Protein AF-A0A2T1CU80-F1 (afdb_monomer_lite)

pLDDT: mean 91.75, std 7.77, range [53.22, 98.0]

Radius of gyration: 15.91 Å; chains: 1; bounding box: 40×29×33 Å

Sequence (62 aa):
MPQWRESKLEIFWLSTYSPQLNLIEILGRFMKYEWIETEAYSSCQNLTQYVEQVLQNVINFA

Secondary structure (DSSP, 8-state):
--HHHHTT-------TT-TTT-HHHHHHHHIIIII--GGGGG-HHHHHHHHHHHHHHHHHT-

Foldseek 3Di:
DPPCVVVVHDDDDDDPPPLVPPPVSVVVCCCVPPNPDPVCVPDPVSVVVSVVVVVVVVVVVD

Structure (mmCIF, N/CA/C/O backbone):
data_AF-A0A2T1CU80-F1
#
_entry.id   AF-A0A2T1CU80-F1
#
loop_
_atom_site.group_PDB
_atom_site.id
_atom_site.type_symbol
_atom_site.label_atom_id
_atom_site.label_alt_id
_atom_site.label_comp_id
_atom_site.label_asym_id
_atom_site.label_entit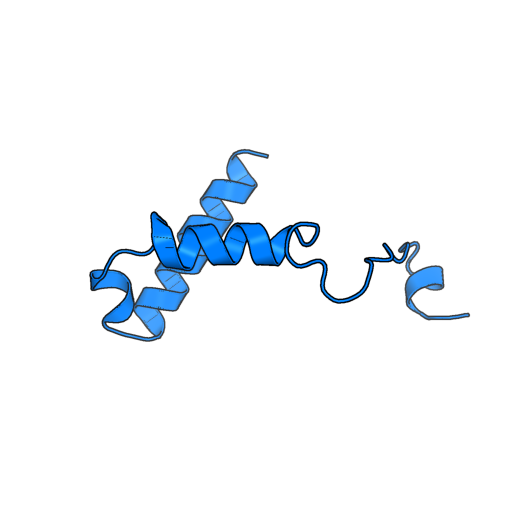y_id
_atom_site.label_seq_id
_atom_site.pdbx_PDB_ins_code
_atom_site.Cartn_x
_atom_site.Cartn_y
_atom_site.Cartn_z
_atom_site.occupancy
_atom_site.B_iso_or_equiv
_atom_site.auth_seq_id
_atom_site.auth_comp_id
_atom_site.auth_asym_id
_atom_site.auth_atom_id
_atom_site.pdbx_PDB_model_num
ATOM 1 N N . MET A 1 1 ? 29.394 0.407 -11.200 1.00 70.44 1 MET A N 1
ATOM 2 C CA . MET A 1 1 ? 28.101 0.819 -11.803 1.00 70.44 1 MET A CA 1
ATOM 3 C C . MET A 1 1 ? 27.165 1.197 -10.653 1.00 70.44 1 MET A C 1
ATOM 5 O O . MET A 1 1 ? 27.589 1.072 -9.511 1.00 70.44 1 MET A O 1
ATOM 9 N N . PRO A 1 2 ? 25.933 1.692 -10.866 1.00 88.25 2 PRO A N 1
ATOM 10 C CA . PRO A 1 2 ? 24.971 1.751 -9.767 1.00 88.25 2 PRO A CA 1
ATOM 11 C C . PRO A 1 2 ? 24.696 0.339 -9.216 1.00 88.25 2 PRO A C 1
ATOM 13 O O . PRO A 1 2 ? 24.528 -0.595 -9.999 1.00 88.25 2 PRO A O 1
ATOM 16 N N . GLN A 1 3 ? 24.625 0.188 -7.891 1.00 90.75 3 GLN A N 1
ATOM 17 C CA . GLN A 1 3 ? 24.525 -1.114 -7.201 1.00 90.75 3 GLN A CA 1
ATOM 18 C C . GLN A 1 3 ? 23.318 -1.967 -7.645 1.00 90.75 3 GLN A C 1
ATOM 20 O O . GLN A 1 3 ? 23.406 -3.193 -7.726 1.00 90.75 3 GLN A O 1
ATOM 25 N N . TRP A 1 4 ? 22.197 -1.332 -8.003 1.00 90.69 4 TRP A N 1
ATOM 26 C CA . TRP A 1 4 ? 21.006 -2.024 -8.511 1.00 90.69 4 TRP A CA 1
ATOM 27 C C . TRP A 1 4 ? 21.273 -2.751 -9.837 1.00 90.69 4 TRP A C 1
ATOM 29 O O . TRP A 1 4 ? 20.796 -3.865 -10.037 1.00 90.69 4 TRP A O 1
ATOM 39 N N . ARG A 1 5 ? 22.101 -2.171 -10.717 1.00 91.31 5 ARG A N 1
ATOM 40 C CA . ARG A 1 5 ? 22.435 -2.762 -12.021 1.00 91.31 5 ARG A CA 1
ATOM 41 C C . ARG A 1 5 ? 23.316 -3.998 -11.854 1.00 91.31 5 ARG A C 1
ATOM 43 O O . ARG A 1 5 ? 23.153 -4.972 -12.579 1.00 91.31 5 ARG A O 1
ATOM 50 N N . GLU A 1 6 ? 24.220 -3.968 -10.877 1.00 95.31 6 GLU A N 1
ATOM 51 C CA . GLU A 1 6 ? 25.050 -5.123 -10.501 1.00 95.31 6 GLU A CA 1
ATOM 52 C C . GLU A 1 6 ? 24.199 -6.250 -9.894 1.00 95.31 6 GLU A C 1
ATOM 54 O O . GLU A 1 6 ? 24.485 -7.426 -10.104 1.00 95.31 6 GLU A O 1
ATOM 59 N N . SER A 1 7 ? 23.086 -5.893 -9.249 1.00 94.00 7 SER A N 1
ATOM 60 C CA . SER A 1 7 ? 22.097 -6.830 -8.698 1.00 94.00 7 SER A CA 1
ATOM 61 C C . SER A 1 7 ? 21.077 -7.342 -9.729 1.00 94.00 7 SER A C 1
ATOM 63 O O . SER A 1 7 ? 20.106 -7.987 -9.346 1.00 94.00 7 SER A O 1
ATOM 65 N N . LYS A 1 8 ? 21.269 -7.061 -11.029 1.00 94.06 8 LYS A N 1
ATOM 66 C CA . LYS A 1 8 ? 20.322 -7.391 -12.116 1.00 94.06 8 LYS A CA 1
ATOM 67 C C . LYS A 1 8 ? 18.906 -6.832 -11.898 1.00 94.06 8 LYS A C 1
ATOM 69 O O . LYS A 1 8 ? 17.931 -7.426 -12.347 1.00 94.06 8 LYS A O 1
ATOM 74 N N . LEU A 1 9 ? 18.795 -5.698 -11.210 1.00 93.69 9 LEU A N 1
ATOM 75 C CA . LEU A 1 9 ? 17.532 -4.988 -11.034 1.00 93.69 9 LEU A CA 1
ATOM 76 C C . LEU A 1 9 ? 17.356 -3.944 -12.138 1.00 93.69 9 LEU A C 1
ATOM 78 O O . LEU A 1 9 ? 18.328 -3.360 -12.622 1.00 93.69 9 LEU A O 1
ATOM 82 N N . GLU A 1 10 ? 16.104 -3.668 -12.486 1.00 91.81 10 GLU A N 1
ATOM 83 C CA . GLU A 1 10 ? 15.721 -2.561 -13.358 1.00 91.81 10 GLU A CA 1
ATOM 84 C C . GLU A 1 10 ? 14.921 -1.531 -12.561 1.00 91.81 10 GLU A C 1
ATOM 86 O O . GLU A 1 10 ? 14.095 -1.878 -11.716 1.00 91.81 10 GLU A O 1
ATOM 91 N N . ILE A 1 11 ? 15.177 -0.246 -12.815 1.00 90.06 11 ILE A N 1
ATOM 92 C CA . ILE A 1 11 ? 14.402 0.834 -12.205 1.00 90.06 11 ILE A CA 1
ATOM 93 C C . ILE A 1 11 ? 13.153 1.056 -13.049 1.00 90.06 11 ILE A C 1
ATOM 95 O O . ILE A 1 11 ? 13.242 1.509 -14.190 1.00 90.06 11 ILE A O 1
ATOM 99 N N . PHE A 1 12 ? 11.991 0.801 -12.457 1.00 90.75 12 PHE A N 1
ATOM 100 C CA . PHE A 1 12 ? 10.715 1.224 -13.014 1.00 90.75 12 PHE A CA 1
ATOM 101 C C . PHE A 1 12 ? 10.507 2.717 -12.739 1.00 90.75 12 PHE A C 1
ATOM 103 O O . PHE A 1 12 ? 10.398 3.136 -11.584 1.00 90.75 12 PHE A O 1
ATOM 110 N N . TRP A 1 13 ? 10.491 3.535 -13.793 1.00 92.31 13 TRP A N 1
ATOM 111 C CA . TRP A 1 13 ? 10.253 4.969 -13.655 1.00 92.31 13 TRP A CA 1
ATOM 112 C C . TRP A 1 13 ? 8.755 5.267 -13.606 1.00 92.31 13 TRP A C 1
ATOM 114 O O . TRP A 1 13 ? 8.006 4.866 -14.496 1.00 92.31 13 TRP A O 1
ATOM 124 N N . LEU A 1 14 ? 8.341 6.019 -12.587 1.00 94.00 14 LEU A N 1
ATOM 125 C CA . LEU A 1 14 ? 6.975 6.497 -12.425 1.00 94.00 14 LEU A CA 1
ATOM 126 C C . LEU A 1 14 ? 6.937 8.017 -12.586 1.00 94.00 14 LEU A C 1
ATOM 128 O O . LEU A 1 14 ? 7.778 8.725 -12.027 1.00 94.00 14 LEU A O 1
ATOM 132 N N . SER A 1 15 ? 5.943 8.523 -13.317 1.00 94.94 15 SER A N 1
ATOM 133 C CA . SER A 1 15 ? 5.711 9.961 -13.427 1.00 94.94 15 SER A CA 1
ATOM 134 C C . SER A 1 15 ? 5.403 10.583 -12.067 1.00 94.94 15 SER A C 1
ATOM 136 O O . SER A 1 15 ? 4.786 9.970 -11.192 1.00 94.94 15 SER A O 1
ATOM 138 N N . THR A 1 16 ? 5.822 11.835 -11.887 1.00 94.44 16 THR A N 1
ATOM 139 C CA . THR A 1 16 ? 5.540 12.594 -10.667 1.00 94.44 16 THR A CA 1
ATOM 140 C C . THR A 1 16 ? 4.033 12.723 -10.437 1.00 94.44 16 THR A C 1
ATOM 142 O O . THR A 1 16 ? 3.241 12.723 -11.381 1.00 94.44 16 THR A O 1
ATOM 145 N N . TYR A 1 17 ? 3.630 12.795 -9.163 1.00 92.75 17 TYR A N 1
ATOM 146 C CA . TYR A 1 17 ? 2.229 12.952 -8.745 1.00 92.75 17 TYR A CA 1
ATOM 147 C C . TYR A 1 17 ? 1.264 11.940 -9.381 1.00 92.75 17 TYR A C 1
ATOM 149 O O . TYR A 1 17 ? 0.121 12.277 -9.677 1.00 92.75 17 TYR A O 1
ATOM 15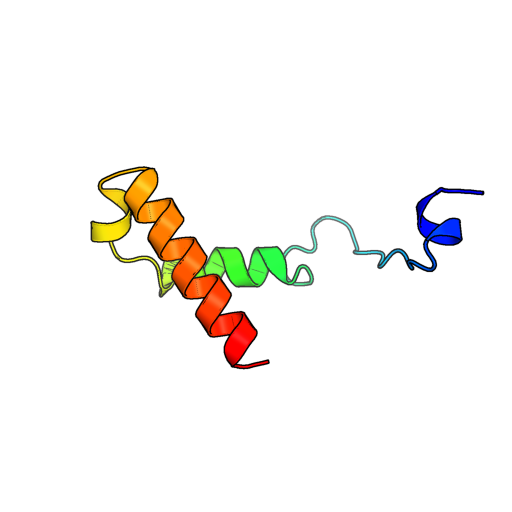7 N N . SER A 1 18 ? 1.721 10.704 -9.607 1.00 94.75 18 SER A N 1
ATOM 158 C CA . SER A 1 18 ? 0.918 9.640 -10.223 1.00 94.75 18 SER A CA 1
ATOM 159 C C . SER A 1 18 ? 0.591 8.497 -9.243 1.00 94.75 18 SER A C 1
ATOM 161 O O . SER A 1 18 ? 0.911 7.339 -9.523 1.00 94.75 18 SER A O 1
ATOM 163 N N . PRO A 1 19 ? -0.063 8.782 -8.097 1.00 93.25 19 PRO A N 1
ATOM 164 C CA . PRO A 1 19 ? -0.408 7.787 -7.070 1.00 93.25 19 PRO A CA 1
ATOM 165 C C . PRO A 1 19 ? -1.363 6.690 -7.576 1.00 93.25 19 PRO A C 1
ATOM 167 O O . PRO A 1 19 ? -1.503 5.621 -6.981 1.00 93.25 19 PRO A O 1
ATOM 170 N N . GLN A 1 20 ? -2.057 6.944 -8.684 1.00 93.31 20 GLN A N 1
ATOM 171 C CA . GLN A 1 20 ? -2.913 5.988 -9.383 1.00 93.31 20 GLN A CA 1
ATOM 172 C C . GLN A 1 20 ? -2.130 4.927 -10.165 1.00 93.31 20 GLN A C 1
ATOM 174 O O . GLN A 1 20 ? -2.704 3.901 -10.506 1.00 93.31 20 GLN A O 1
ATOM 179 N N . LEU A 1 21 ? -0.847 5.167 -10.452 1.00 94.44 21 LEU A N 1
ATOM 180 C CA . LEU A 1 21 ? 0.035 4.221 -11.143 1.00 94.44 21 LEU A CA 1
ATOM 181 C C . LEU A 1 21 ? 0.922 3.436 -10.162 1.00 94.44 21 LEU A C 1
ATOM 183 O O . LEU A 1 21 ? 1.564 2.464 -10.551 1.00 94.44 21 LEU A O 1
ATOM 187 N N . ASN A 1 22 ? 0.965 3.853 -8.894 1.00 94.75 22 ASN A N 1
ATOM 188 C CA . ASN A 1 22 ? 1.775 3.225 -7.862 1.00 94.75 22 ASN A CA 1
ATOM 189 C C . ASN A 1 22 ? 0.990 2.112 -7.145 1.00 94.75 22 ASN A C 1
ATOM 191 O O . ASN A 1 22 ? 0.106 2.394 -6.334 1.00 94.75 22 ASN A O 1
ATOM 195 N N . LEU A 1 23 ? 1.322 0.846 -7.419 1.00 93.38 23 LEU A N 1
ATOM 196 C CA . LEU A 1 23 ? 0.593 -0.314 -6.887 1.00 93.38 23 LEU A CA 1
ATOM 197 C C . LEU A 1 23 ? 0.504 -0.323 -5.354 1.00 93.38 23 LEU A C 1
ATOM 199 O O . LEU A 1 23 ? -0.561 -0.626 -4.815 1.00 93.38 23 LEU A O 1
ATOM 203 N N . ILE A 1 24 ? 1.575 0.058 -4.643 1.00 92.94 24 ILE A N 1
ATOM 204 C CA . ILE A 1 24 ? 1.551 0.070 -3.172 1.00 92.94 24 ILE A CA 1
ATOM 205 C C . ILE A 1 24 ? 0.598 1.141 -2.623 1.00 92.94 24 ILE A C 1
ATOM 207 O O . ILE A 1 24 ? -0.045 0.932 -1.597 1.00 92.94 24 ILE A O 1
ATOM 211 N N . GLU A 1 25 ? 0.429 2.261 -3.328 1.00 95.25 25 GLU A N 1
ATOM 212 C CA . GLU A 1 25 ? -0.537 3.288 -2.934 1.00 95.25 25 GLU A CA 1
ATOM 213 C C . GLU A 1 25 ? -1.974 2.869 -3.225 1.00 95.25 25 GLU A C 1
ATOM 215 O O . GLU A 1 25 ? -2.862 3.153 -2.424 1.00 95.25 25 GLU A O 1
ATOM 220 N N . ILE A 1 26 ? -2.215 2.173 -4.341 1.00 94.56 26 ILE A N 1
ATOM 221 C CA . ILE A 1 26 ? -3.525 1.574 -4.627 1.00 94.56 26 ILE A CA 1
ATOM 222 C C . ILE A 1 26 ? -3.905 0.620 -3.490 1.00 94.56 26 ILE A C 1
ATOM 224 O O . ILE A 1 26 ? -4.983 0.762 -2.914 1.00 94.56 26 ILE A O 1
ATOM 228 N N . LEU A 1 27 ? -2.998 -0.290 -3.121 1.00 94.25 27 LEU A N 1
ATOM 229 C CA . LEU A 1 27 ? -3.206 -1.240 -2.030 1.00 94.25 27 LEU A CA 1
ATOM 230 C C . LEU A 1 27 ? -3.468 -0.527 -0.693 1.00 94.25 27 LEU A C 1
ATOM 232 O O . LEU A 1 27 ? -4.415 -0.861 0.015 1.00 94.25 27 LEU A O 1
ATOM 236 N N . GLY A 1 28 ? -2.677 0.500 -0.372 1.00 94.00 28 GLY A N 1
ATOM 237 C CA . GLY A 1 28 ? -2.847 1.300 0.841 1.00 94.00 28 GLY A CA 1
ATOM 238 C C . GLY A 1 28 ? -4.200 2.012 0.925 1.00 94.00 28 GLY A C 1
ATOM 239 O O . GLY A 1 28 ? -4.782 2.090 2.007 1.00 94.00 28 GLY A O 1
ATOM 240 N N . ARG A 1 29 ? -4.738 2.498 -0.203 1.00 95.31 29 ARG A N 1
ATOM 241 C CA . ARG A 1 29 ? -6.078 3.107 -0.240 1.00 95.31 29 ARG A CA 1
ATOM 242 C C . ARG A 1 29 ? -7.168 2.092 0.086 1.00 95.31 29 ARG A C 1
ATOM 244 O O . ARG A 1 29 ? -8.022 2.403 0.909 1.00 95.31 29 ARG A O 1
ATOM 251 N N . PHE A 1 30 ? -7.116 0.896 -0.501 1.00 94.31 30 PHE A N 1
ATOM 252 C CA . PHE A 1 30 ? -8.079 -0.162 -0.186 1.00 94.31 30 PHE A CA 1
ATOM 253 C C . PHE A 1 30 ? -8.009 -0.573 1.283 1.00 94.31 30 PHE A C 1
ATOM 255 O O . PHE A 1 30 ? -9.035 -0.600 1.956 1.00 94.31 30 PHE A O 1
ATOM 262 N N . MET A 1 31 ? -6.801 -0.789 1.811 1.00 93.75 31 MET A N 1
ATOM 263 C CA . MET A 1 31 ? -6.630 -1.095 3.231 1.00 93.75 31 MET A CA 1
ATOM 264 C C . MET A 1 31 ? -7.272 -0.024 4.113 1.00 93.75 31 MET A C 1
ATOM 266 O O . MET A 1 31 ? -8.080 -0.344 4.976 1.00 93.75 31 MET A O 1
ATOM 270 N N . LYS A 1 32 ? -6.957 1.252 3.880 1.00 90.12 32 LYS A N 1
ATOM 271 C CA . LYS A 1 32 ? -7.399 2.341 4.754 1.00 90.12 32 LYS A CA 1
ATOM 272 C C . LYS A 1 32 ? -8.905 2.606 4.703 1.00 90.12 32 LYS A C 1
ATOM 274 O O . LYS A 1 32 ? -9.476 2.936 5.737 1.00 90.12 32 LYS A O 1
ATOM 279 N N . TYR A 1 33 ? -9.506 2.568 3.515 1.00 93.81 33 TYR A N 1
ATOM 280 C CA . TYR A 1 33 ? -10.879 3.045 3.320 1.00 93.81 33 TYR A CA 1
ATOM 281 C C . TYR A 1 33 ? -11.912 1.928 3.205 1.00 93.81 33 TYR A C 1
ATOM 283 O O . TYR A 1 33 ? -13.070 2.171 3.519 1.00 93.81 33 TYR A O 1
ATOM 291 N N . GLU A 1 34 ? -11.503 0.730 2.786 1.00 93.25 34 GLU A N 1
ATOM 292 C CA . GLU A 1 34 ? -12.436 -0.354 2.469 1.00 93.25 34 GLU A CA 1
ATOM 293 C C . GLU A 1 34 ? -12.266 -1.577 3.376 1.00 93.25 34 GLU A C 1
ATOM 295 O O . GLU A 1 34 ? -13.253 -2.241 3.675 1.00 93.25 34 GLU A O 1
ATOM 300 N N . TRP A 1 35 ? -11.037 -1.918 3.788 1.00 94.56 35 TRP A N 1
ATOM 301 C CA . TRP A 1 35 ? -10.778 -3.206 4.448 1.00 94.56 35 TRP A CA 1
ATOM 302 C C . TRP A 1 35 ? -10.570 -3.108 5.956 1.00 94.56 35 TRP A C 1
ATOM 304 O O . TRP A 1 35 ? -11.205 -3.863 6.684 1.00 94.56 35 TRP A O 1
ATOM 314 N N . ILE A 1 36 ? -9.695 -2.217 6.440 1.00 93.94 36 ILE A N 1
ATOM 315 C CA . ILE A 1 36 ? -9.327 -2.185 7.862 1.00 93.94 36 ILE A CA 1
ATOM 316 C C . ILE A 1 36 ? -10.553 -1.862 8.722 1.00 93.94 36 ILE A C 1
ATOM 318 O O . ILE A 1 36 ? -11.089 -0.753 8.688 1.00 93.94 36 ILE A O 1
ATOM 322 N N . GLU A 1 37 ? -10.935 -2.833 9.546 1.00 92.31 37 GLU A N 1
ATOM 323 C CA . GLU A 1 37 ? -12.010 -2.711 10.525 1.00 92.31 37 GLU A CA 1
ATOM 324 C C . GLU A 1 37 ? -11.597 -1.804 11.693 1.00 92.31 37 GLU A C 1
ATOM 326 O O . GLU A 1 37 ? -10.418 -1.689 12.045 1.00 92.31 37 GLU A O 1
ATOM 331 N N . THR A 1 38 ? -12.572 -1.159 12.333 1.00 92.12 38 THR A N 1
ATOM 332 C CA . THR A 1 38 ? -12.337 -0.230 13.451 1.00 92.12 38 THR A CA 1
ATOM 333 C C . THR A 1 38 ? -11.563 -0.863 14.608 1.00 92.12 38 THR A C 1
ATOM 335 O O . THR A 1 38 ? -10.731 -0.215 15.242 1.00 92.12 38 THR A O 1
ATOM 338 N N . GLU A 1 39 ? -11.791 -2.147 14.842 1.00 93.44 39 GLU A N 1
ATOM 339 C CA . GLU A 1 39 ? -11.201 -2.986 15.874 1.00 93.44 39 GLU A CA 1
ATOM 340 C C . GLU A 1 39 ? -9.690 -3.140 15.684 1.00 93.44 39 GLU A C 1
ATOM 342 O O . GLU A 1 39 ? -8.944 -3.184 16.662 1.00 93.44 39 GLU A O 1
ATOM 347 N N . ALA A 1 40 ? -9.210 -3.151 14.438 1.00 95.31 40 ALA A N 1
ATOM 348 C CA . ALA A 1 40 ? -7.784 -3.240 14.150 1.00 95.31 40 ALA A CA 1
ATOM 349 C C . ALA A 1 40 ? -7.018 -2.003 14.648 1.00 95.31 40 ALA A C 1
ATOM 351 O O . ALA A 1 40 ? -5.840 -2.100 14.985 1.00 95.31 40 ALA A O 1
ATOM 352 N N . TYR A 1 41 ? -7.680 -0.848 14.772 1.00 95.25 41 TYR A N 1
ATOM 353 C CA . TYR A 1 41 ? -7.068 0.379 15.289 1.00 95.25 41 TYR A CA 1
ATOM 354 C C . TYR A 1 41 ? -6.943 0.416 16.818 1.00 95.25 41 TYR A C 1
ATOM 356 O O . TYR A 1 41 ? -6.432 1.397 17.361 1.00 95.25 41 TYR A O 1
ATOM 364 N N . SER A 1 42 ? -7.372 -0.623 17.542 1.00 97.00 42 SER A N 1
ATOM 365 C CA . SER A 1 42 ? -7.332 -0.618 19.009 1.00 97.00 42 SER A CA 1
ATOM 366 C C . SER A 1 42 ? -5.909 -0.609 19.587 1.00 97.00 42 SER A C 1
ATOM 368 O O . SER A 1 42 ? -5.718 -0.241 20.745 1.00 97.00 42 SER A O 1
ATOM 370 N N . SER A 1 43 ? -4.904 -1.033 18.816 1.00 97.75 43 SER A N 1
ATOM 371 C CA . SER A 1 43 ? -3.486 -0.938 19.173 1.00 97.75 43 SER A CA 1
ATOM 372 C C . SER A 1 43 ? -2.603 -0.967 17.923 1.00 97.75 43 SER A C 1
ATOM 374 O O . SER A 1 43 ? -3.009 -1.442 16.863 1.00 97.75 43 SER A O 1
ATOM 376 N N . CYS A 1 44 ? -1.360 -0.498 18.048 1.00 96.88 44 CYS A N 1
ATOM 377 C CA . CYS A 1 44 ? -0.379 -0.600 16.964 1.00 96.88 44 CYS A CA 1
ATOM 378 C C . CYS A 1 44 ? -0.104 -2.067 16.589 1.00 96.88 44 CYS A C 1
ATOM 380 O O . CYS A 1 44 ? 0.040 -2.397 15.412 1.00 96.88 44 CYS A O 1
ATOM 382 N N . GLN A 1 45 ? -0.080 -2.957 17.585 1.00 98.00 45 GLN A N 1
ATOM 383 C CA . GLN A 1 45 ? 0.107 -4.392 17.394 1.00 98.00 45 GLN A CA 1
ATOM 384 C C . GLN A 1 45 ? -1.040 -4.993 16.576 1.00 98.00 45 GLN A C 1
ATOM 386 O O . GLN A 1 45 ? -0.781 -5.715 15.618 1.00 98.00 45 GLN A O 1
ATOM 391 N N . ASN A 1 46 ? -2.287 -4.644 16.902 1.00 97.44 46 ASN A N 1
ATOM 392 C CA . ASN A 1 46 ? -3.463 -5.145 16.192 1.00 97.44 46 ASN A CA 1
ATOM 393 C C . ASN A 1 46 ? -3.493 -4.645 14.747 1.00 97.44 46 ASN A C 1
ATOM 395 O O . ASN A 1 46 ? -3.722 -5.437 13.836 1.00 97.44 46 ASN A O 1
ATOM 399 N N . LEU A 1 47 ? -3.183 -3.365 14.523 1.00 96.88 47 LEU A N 1
ATOM 400 C CA . LEU A 1 47 ? -3.110 -2.805 13.176 1.00 96.88 47 LEU A CA 1
ATOM 401 C C . LEU A 1 47 ? -2.010 -3.481 12.350 1.00 96.88 47 LEU A C 1
ATOM 403 O O . LEU A 1 47 ? -2.230 -3.817 11.190 1.00 96.88 47 LEU A O 1
ATOM 407 N N . THR A 1 48 ? -0.842 -3.715 12.953 1.00 97.00 48 THR A N 1
ATOM 408 C CA . THR A 1 48 ? 0.275 -4.412 12.298 1.00 97.00 48 THR A CA 1
ATOM 409 C C . THR A 1 48 ? -0.130 -5.830 11.905 1.00 97.00 48 THR A C 1
ATOM 411 O O . THR A 1 48 ? 0.011 -6.199 10.743 1.00 97.00 48 THR A O 1
ATOM 414 N N . GLN A 1 49 ? -0.713 -6.589 12.837 1.00 96.88 49 GLN A N 1
ATOM 415 C CA . GLN A 1 49 ? -1.181 -7.950 12.577 1.00 96.88 49 GLN A CA 1
ATOM 416 C C . GLN A 1 49 ? -2.247 -7.984 11.473 1.00 96.88 49 GLN A C 1
ATOM 418 O O . GLN A 1 49 ? -2.198 -8.845 10.597 1.00 96.88 49 GLN A O 1
ATOM 423 N N . TYR A 1 50 ? -3.190 -7.039 11.481 1.00 96.00 50 TYR A N 1
ATOM 424 C CA . TYR A 1 50 ? -4.214 -6.936 10.445 1.00 96.00 50 TYR A CA 1
ATOM 425 C C . TYR A 1 50 ? -3.590 -6.683 9.064 1.00 96.00 50 TYR A C 1
ATOM 427 O O . TYR A 1 50 ? -3.914 -7.367 8.094 1.00 96.00 50 TYR A O 1
ATOM 435 N N . VAL A 1 51 ? -2.656 -5.731 8.963 1.00 95.25 51 VAL A N 1
ATOM 436 C CA . VAL A 1 51 ? -1.957 -5.428 7.702 1.00 95.25 51 VAL A CA 1
ATOM 437 C C . VAL A 1 51 ? -1.164 -6.639 7.208 1.00 95.25 51 VAL A C 1
ATOM 439 O O . VAL A 1 51 ? -1.229 -6.962 6.024 1.00 95.25 51 VAL A O 1
ATOM 442 N N . GLU A 1 52 ? -0.463 -7.353 8.090 1.00 95.38 52 GLU A N 1
ATOM 443 C CA . GLU A 1 52 ? 0.249 -8.586 7.733 1.00 95.38 52 GLU A CA 1
ATOM 444 C C . GLU A 1 52 ? -0.697 -9.658 7.182 1.00 95.38 52 GLU A C 1
ATOM 446 O O . GLU A 1 52 ? -0.386 -10.281 6.167 1.00 95.38 52 GLU A O 1
ATOM 451 N N . GLN A 1 53 ? -1.871 -9.838 7.792 1.00 94.25 53 GLN A N 1
ATOM 452 C CA . GLN A 1 53 ? -2.893 -10.767 7.306 1.00 94.25 53 GLN A CA 1
ATOM 453 C C . GLN A 1 53 ? -3.412 -10.374 5.918 1.00 94.25 53 GLN A C 1
ATOM 455 O O . GLN A 1 53 ? -3.513 -11.230 5.038 1.00 94.25 53 GLN A O 1
ATOM 460 N N . VAL A 1 54 ? -3.693 -9.088 5.686 1.00 92.81 54 VAL A N 1
ATOM 461 C CA . VAL A 1 54 ? -4.090 -8.590 4.358 1.00 92.81 54 VAL A CA 1
ATOM 462 C C . VAL A 1 54 ? -3.004 -8.887 3.325 1.00 92.81 54 VAL A C 1
ATOM 464 O O . VAL A 1 54 ? -3.309 -9.407 2.253 1.00 92.81 54 VAL A O 1
ATOM 467 N N . LEU A 1 55 ? -1.740 -8.598 3.640 1.00 92.38 55 LEU A N 1
ATOM 468 C CA . LEU A 1 55 ? -0.620 -8.834 2.729 1.00 92.38 55 LEU A CA 1
ATOM 469 C C . LEU A 1 55 ? -0.430 -10.322 2.422 1.00 92.38 55 LEU A C 1
ATOM 471 O O . LEU A 1 55 ? -0.258 -10.677 1.259 1.00 92.38 55 LEU A O 1
ATOM 475 N N . GLN A 1 56 ? -0.507 -11.193 3.431 1.00 93.62 56 GLN A N 1
ATOM 476 C CA . GLN A 1 56 ? -0.444 -12.645 3.238 1.00 93.62 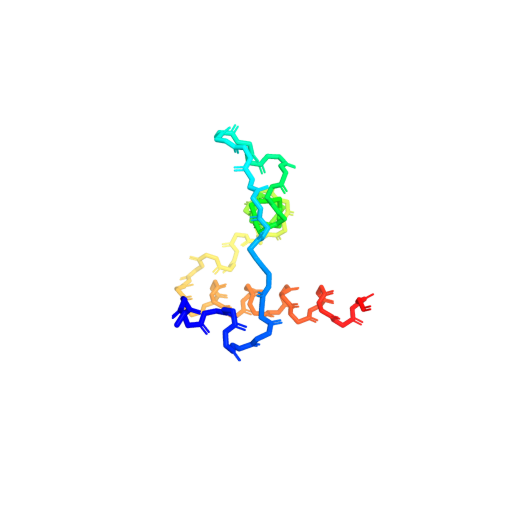56 GLN A CA 1
ATOM 477 C C . GLN A 1 56 ? -1.565 -13.132 2.322 1.00 93.62 56 GLN A C 1
ATOM 479 O O . GLN A 1 56 ? -1.310 -13.915 1.411 1.00 93.62 56 GLN A O 1
ATOM 484 N N . ASN A 1 57 ? -2.787 -12.635 2.516 1.00 89.62 57 ASN A N 1
ATOM 485 C CA . ASN A 1 57 ? -3.912 -12.985 1.659 1.00 89.62 57 ASN A CA 1
ATOM 486 C C . ASN A 1 57 ? -3.655 -12.551 0.213 1.00 89.62 57 ASN A C 1
ATOM 488 O O . ASN A 1 57 ? -3.723 -13.388 -0.678 1.00 89.62 57 ASN A O 1
ATOM 492 N N . VAL A 1 58 ? -3.288 -11.287 -0.025 1.00 86.38 58 VAL A N 1
ATOM 493 C CA . VAL A 1 58 ? -3.009 -10.766 -1.377 1.00 86.38 58 VAL A CA 1
ATOM 494 C C . VAL A 1 58 ? -1.892 -11.549 -2.074 1.00 86.38 58 VAL A C 1
ATOM 496 O O . VAL A 1 58 ? -2.027 -11.857 -3.255 1.00 86.38 58 VAL A O 1
ATOM 499 N N . ILE A 1 59 ? -0.818 -11.900 -1.359 1.00 82.19 59 ILE A N 1
ATO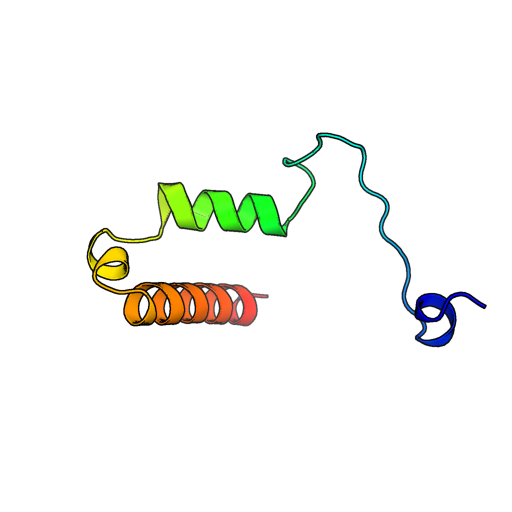M 500 C CA . ILE A 1 59 ? 0.299 -12.683 -1.910 1.00 82.19 59 ILE A CA 1
ATOM 501 C C . ILE A 1 59 ? -0.141 -14.107 -2.258 1.00 82.19 59 ILE A C 1
ATOM 503 O O . ILE A 1 59 ? 0.223 -14.602 -3.314 1.00 82.19 59 ILE A O 1
ATOM 507 N N . ASN A 1 60 ? -0.939 -14.761 -1.412 1.00 76.75 60 ASN A N 1
ATOM 508 C CA . ASN A 1 60 ? -1.387 -16.136 -1.654 1.00 76.75 60 ASN A CA 1
ATOM 509 C C . ASN A 1 60 ? -2.385 -16.266 -2.823 1.00 76.75 60 ASN A C 1
ATOM 511 O O . ASN A 1 60 ? -2.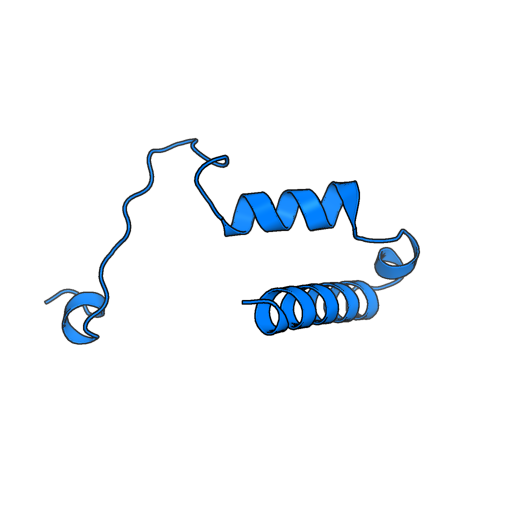626 -17.380 -3.287 1.00 76.75 60 ASN A O 1
ATOM 515 N N . PHE A 1 61 ? -2.983 -15.162 -3.286 1.00 60.91 61 PHE A N 1
ATOM 516 C CA . PHE A 1 61 ? -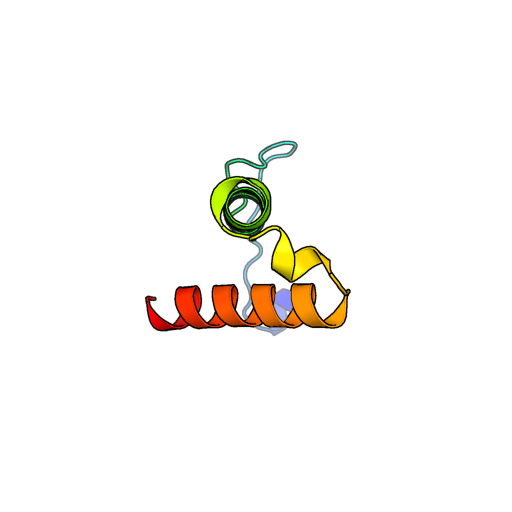3.844 -15.136 -4.475 1.00 60.91 61 PHE A CA 1
ATOM 517 C C . PHE A 1 61 ? -3.084 -14.891 -5.793 1.00 60.91 61 PHE A C 1
ATOM 519 O O . PHE A 1 61 ? -3.692 -15.054 -6.854 1.00 60.91 61 PHE A O 1
ATOM 526 N N . ALA A 1 62 ? -1.813 -14.477 -5.741 1.00 53.22 62 ALA A N 1
ATOM 527 C CA . ALA A 1 62 ? -0.982 -14.130 -6.900 1.00 53.22 62 ALA A CA 1
ATOM 528 C C . ALA A 1 62 ? -0.025 -15.268 -7.288 1.00 53.22 62 ALA A C 1
ATOM 530 O O . ALA A 1 62 ? 0.183 -15.448 -8.510 1.00 53.22 62 ALA A O 1
#